Protein AF-A0A3D1EWN3-F1 (afdb_monomer)

Sequence (108 aa):
MIQNNSTKIVLPGQRLSFPREDVIVLIRTEMLDLEDENVILQDDRGVWEPSIDSLDLVSVVLKIEELLECKLPPENIIRRGGYASVAEGVEDMASKIEAKWYKLQKSK

Secondary structure (DSSP, 8-state):
-----------TT--PPP-HHHHHHHHHHHHHHHHHHHHTT--TT-----SB-TTHHHHHHHHHHHHHTS---GGGTSPTT-BSSHHHHHHHHHHHHHHHHHHHHH--

Radius of gyration: 16.51 Å; Cα contacts (8 Å, |Δi|>4): 83; chains: 1; bounding box: 38×45×44 Å

Solvent-accessible surface area (backbone atoms only — not comparable to full-atom values): 6688 Å² total; per-residue (Å²): 135,90,84,82,88,82,83,79,79,83,62,97,82,64,79,80,69,83,63,58,66,62,50,41,51,49,47,43,51,54,42,48,54,48,35,59,58,40,64,78,65,66,64,97,74,81,67,95,67,44,54,38,54,45,71,66,49,44,59,54,46,52,57,49,24,66,76,67,76,46,93,67,66,50,84,76,42,53,52,87,76,32,26,82,42,58,71,61,40,33,54,51,35,47,55,39,48,53,56,50,51,56,52,54,66,73,73,106

Structure (mmCIF, N/CA/C/O backbone):
data_AF-A0A3D1EWN3-F1
#
_entry.id   AF-A0A3D1EWN3-F1
#
loop_
_atom_site.group_PDB
_atom_site.id
_atom_site.type_symbol
_atom_site.label_atom_id
_atom_site.label_alt_id
_atom_site.label_comp_id
_atom_site.label_asym_id
_atom_site.label_entity_id
_atom_site.label_seq_id
_atom_site.pdbx_PDB_ins_code
_atom_site.Cartn_x
_atom_site.Cartn_y
_atom_site.Cartn_z
_atom_site.occupancy
_atom_site.B_iso_or_equiv
_atom_site.auth_seq_id
_atom_site.auth_comp_id
_atom_site.auth_asym_id
_atom_site.auth_atom_id
_atom_site.pdbx_PDB_model_num
ATOM 1 N N . MET A 1 1 ? -10.518 -38.295 -1.925 1.00 40.16 1 MET A N 1
ATOM 2 C CA . MET A 1 1 ? -9.410 -37.483 -1.386 1.00 40.16 1 MET A CA 1
ATOM 3 C C . MET A 1 1 ? -10.012 -36.233 -0.764 1.00 40.16 1 MET A C 1
ATOM 5 O O . MET A 1 1 ? -10.945 -35.679 -1.321 1.00 40.16 1 MET A O 1
ATOM 9 N N . ILE A 1 2 ? -9.551 -35.933 0.446 1.00 44.50 2 ILE A N 1
ATOM 10 C CA . ILE A 1 2 ? -9.954 -34.885 1.404 1.00 44.50 2 ILE A CA 1
ATOM 11 C C . ILE A 1 2 ? -9.497 -33.525 0.795 1.00 44.50 2 ILE A C 1
ATOM 13 O O . ILE A 1 2 ? -8.460 -33.532 0.143 1.00 44.50 2 ILE A O 1
ATOM 17 N N . GLN A 1 3 ? -10.179 -32.370 0.850 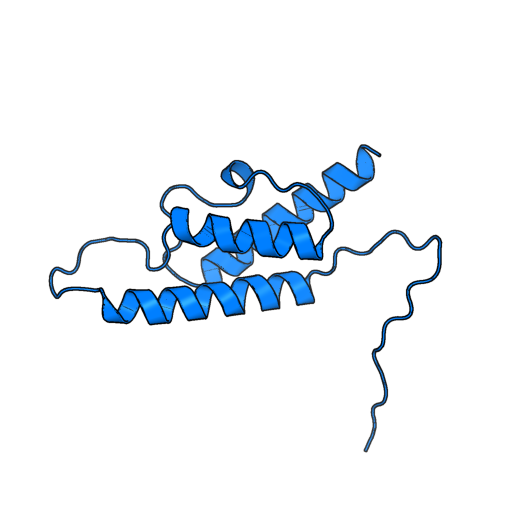1.00 40.09 3 GLN A N 1
ATOM 18 C CA . GLN A 1 3 ? -10.633 -31.593 2.014 1.00 40.09 3 GLN A CA 1
ATOM 19 C C . GLN A 1 3 ? -11.715 -30.555 1.649 1.00 40.09 3 GLN A C 1
ATOM 21 O O . GLN A 1 3 ? -11.658 -29.910 0.608 1.00 40.09 3 GLN A O 1
ATOM 26 N N . ASN A 1 4 ? -12.682 -30.405 2.561 1.00 42.03 4 ASN A N 1
ATOM 27 C CA . ASN A 1 4 ? -13.756 -29.413 2.557 1.00 42.03 4 ASN A CA 1
ATOM 28 C C . ASN A 1 4 ? -13.312 -28.073 3.173 1.00 42.03 4 ASN A C 1
ATOM 30 O O . ASN A 1 4 ? -12.576 -28.069 4.155 1.00 42.03 4 ASN A O 1
ATOM 34 N N . ASN A 1 5 ? -13.942 -26.999 2.681 1.00 47.59 5 ASN A N 1
ATOM 35 C CA . ASN A 1 5 ? -14.315 -25.745 3.352 1.00 47.59 5 ASN A CA 1
ATOM 36 C C . ASN A 1 5 ? -13.239 -24.828 3.961 1.00 47.59 5 ASN A C 1
ATOM 38 O O . ASN A 1 5 ? -12.593 -25.142 4.956 1.00 47.59 5 ASN A O 1
ATOM 42 N N . SER A 1 6 ? -13.259 -23.569 3.517 1.00 39.31 6 SER A N 1
ATOM 43 C CA . SER A 1 6 ? -12.969 -22.412 4.375 1.00 39.31 6 SER A CA 1
ATOM 44 C C . SER A 1 6 ? -13.809 -21.197 3.975 1.00 39.31 6 SER A C 1
ATOM 46 O O . SER A 1 6 ? -13.297 -20.123 3.689 1.00 39.31 6 SER A O 1
ATOM 48 N N . THR A 1 7 ? -15.135 -21.342 4.003 1.00 46.81 7 THR A N 1
ATOM 49 C CA . THR A 1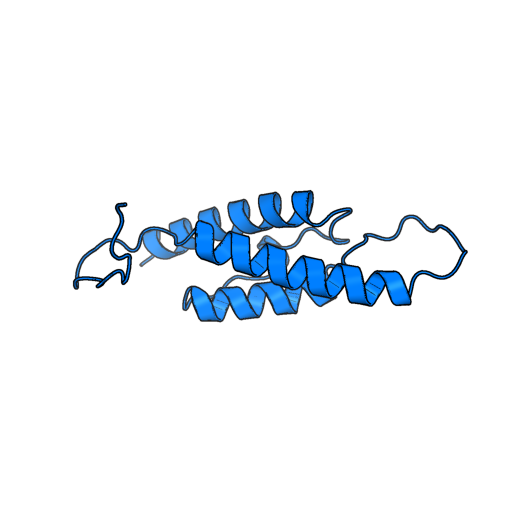 7 ? -16.008 -20.183 4.227 1.00 46.81 7 THR A CA 1
ATOM 50 C C . THR A 1 7 ? -15.907 -19.845 5.714 1.00 46.81 7 THR A C 1
ATOM 52 O O . THR A 1 7 ? -16.545 -20.488 6.548 1.00 46.81 7 THR A O 1
ATOM 55 N N . LYS A 1 8 ? -15.032 -18.900 6.076 1.00 49.53 8 LYS A N 1
ATOM 56 C CA . LYS A 1 8 ? -14.909 -18.415 7.457 1.00 49.53 8 LYS A CA 1
ATOM 57 C C . LYS A 1 8 ? -16.185 -17.660 7.836 1.00 49.53 8 LYS A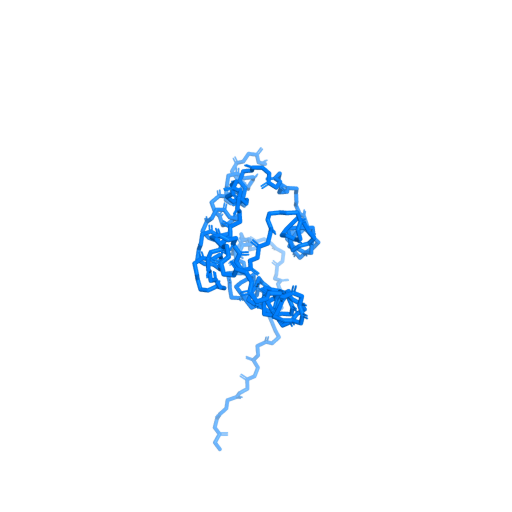 C 1
ATOM 59 O O . LYS A 1 8 ? -16.386 -16.518 7.443 1.00 49.53 8 LYS A O 1
ATOM 64 N N . ILE A 1 9 ? -17.048 -18.314 8.605 1.00 48.53 9 ILE A N 1
ATOM 65 C CA . ILE A 1 9 ? -18.180 -17.680 9.282 1.00 48.53 9 ILE A CA 1
ATOM 66 C C . ILE A 1 9 ? -17.600 -16.927 10.488 1.00 48.53 9 ILE A C 1
ATOM 68 O O . ILE A 1 9 ? -17.126 -17.557 11.434 1.00 48.53 9 ILE A O 1
ATOM 72 N N . VAL A 1 10 ? -17.576 -15.594 10.445 1.00 48.53 10 VAL A N 1
ATOM 73 C CA . VAL A 1 10 ? -17.089 -14.764 11.560 1.00 48.53 10 VAL A CA 1
ATOM 74 C C . VAL A 1 10 ? -18.208 -14.619 12.597 1.00 48.53 10 VAL A C 1
ATOM 76 O O . VAL A 1 10 ? -19.281 -14.101 12.297 1.00 48.53 10 VAL A O 1
ATOM 79 N N . LEU A 1 11 ? -17.970 -15.104 13.820 1.00 42.88 11 LEU A N 1
ATOM 80 C CA . LEU A 1 11 ? -18.885 -14.967 14.961 1.00 42.88 11 LEU A CA 1
ATOM 81 C C . LEU A 1 11 ? -18.715 -13.589 15.638 1.00 42.88 11 LEU A C 1
ATOM 83 O O . LEU A 1 11 ? -17.583 -13.103 15.739 1.00 42.88 11 LEU A O 1
ATOM 87 N N . PRO A 1 12 ? -19.789 -12.969 16.170 1.00 36.44 12 PRO A N 1
ATOM 88 C CA . PRO A 1 12 ? -19.694 -11.682 16.857 1.00 36.44 12 PRO A CA 1
ATOM 89 C C . PRO A 1 12 ? -18.886 -11.827 18.157 1.00 36.44 12 PRO A C 1
ATOM 91 O O . PRO A 1 12 ? -19.307 -12.511 19.087 1.00 36.44 12 PRO A O 1
ATOM 94 N N . GLY A 1 13 ? -17.709 -11.193 18.208 1.00 47.69 13 GLY A N 1
ATOM 95 C CA . GLY A 1 13 ? -16.822 -11.171 19.381 1.00 47.69 13 GLY A CA 1
ATOM 96 C C . GLY A 1 13 ? -15.429 -11.777 19.179 1.00 47.69 13 GLY A C 1
ATOM 97 O O . GLY A 1 13 ? -14.608 -11.714 20.095 1.00 47.69 13 GLY A O 1
ATOM 98 N N . GLN A 1 14 ? -15.107 -12.331 18.005 1.00 50.81 14 GLN A N 1
ATOM 99 C CA . GLN A 1 14 ? -13.716 -12.673 17.704 1.00 50.81 14 GLN A CA 1
ATOM 100 C C . GLN A 1 14 ? -12.915 -11.390 17.480 1.00 50.81 14 GLN A C 1
ATOM 102 O O . GLN A 1 14 ? -13.262 -10.578 16.623 1.00 50.81 14 GLN A O 1
ATOM 107 N N . ARG A 1 15 ? -11.822 -11.214 18.240 1.00 53.88 15 ARG A N 1
ATOM 108 C CA . ARG A 1 15 ? -10.743 -10.301 17.847 1.00 53.88 15 ARG A CA 1
ATOM 109 C C . ARG A 1 15 ? -10.416 -10.645 16.402 1.00 53.88 15 ARG A C 1
ATOM 111 O O . ARG A 1 15 ? -9.952 -11.756 16.153 1.00 53.88 15 ARG A O 1
ATOM 118 N N . LEU A 1 16 ? -10.727 -9.738 15.480 1.00 66.12 16 LEU A N 1
ATOM 119 C CA . LEU A 1 16 ? -10.392 -9.907 14.074 1.00 66.12 16 LEU A CA 1
ATOM 120 C C . LEU A 1 16 ? -8.898 -10.263 14.039 1.00 66.12 16 LEU A C 1
ATOM 122 O O . LEU A 1 16 ? -8.074 -9.579 14.633 1.00 66.12 16 LEU A O 1
ATOM 126 N N . SER A 1 17 ? -8.533 -11.424 13.516 1.00 79.62 17 SER A N 1
ATOM 127 C CA . SER A 1 17 ? -7.127 -11.689 13.225 1.00 79.62 17 SER A CA 1
ATOM 128 C C . SER A 1 17 ? -6.804 -10.922 11.954 1.00 79.62 17 SER A C 1
ATOM 130 O O . SER A 1 17 ? -7.617 -10.956 11.029 1.00 79.62 17 SER A O 1
ATOM 132 N N . PHE A 1 18 ? -5.651 -10.259 11.889 1.00 83.62 18 PHE A N 1
ATOM 133 C CA . PHE A 1 18 ? -5.232 -9.597 10.658 1.00 83.62 18 PHE A CA 1
ATOM 134 C C . PHE A 1 18 ? -5.258 -10.606 9.487 1.00 83.62 18 PHE A C 1
ATOM 136 O O . PHE A 1 18 ? -4.628 -11.665 9.605 1.00 83.62 18 PHE A O 1
ATOM 143 N N . PRO A 1 19 ? -5.992 -10.338 8.388 1.00 89.06 19 PRO A N 1
ATOM 144 C CA . PRO A 1 19 ? -6.104 -11.254 7.255 1.00 89.06 19 PRO A CA 1
ATOM 145 C C . PRO A 1 19 ? -4.840 -11.180 6.384 1.00 89.06 19 PRO A C 1
ATOM 147 O O . PRO A 1 19 ? -4.854 -10.684 5.261 1.00 89.06 19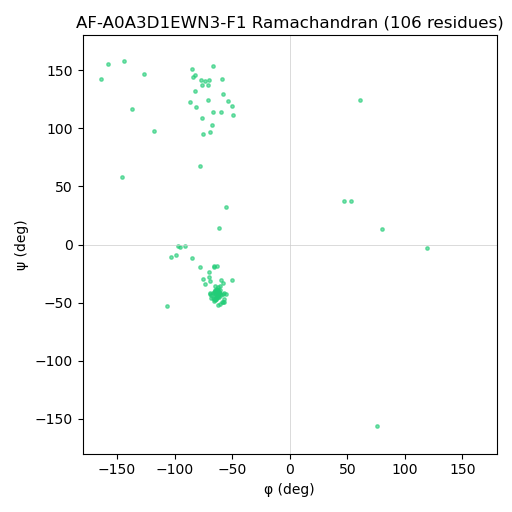 PRO A O 1
ATOM 150 N N . ARG A 1 20 ? -3.709 -11.644 6.934 1.00 89.62 20 ARG A N 1
ATOM 151 C CA . ARG A 1 20 ? -2.379 -11.493 6.321 1.00 89.62 20 ARG A CA 1
ATOM 152 C C . ARG A 1 20 ? -2.301 -12.088 4.921 1.00 89.62 20 ARG A C 1
ATOM 154 O O . ARG A 1 20 ? -1.697 -11.484 4.044 1.00 89.62 20 ARG A O 1
ATOM 161 N N . GLU A 1 21 ? -2.890 -13.261 4.725 1.00 89.06 21 GLU A N 1
ATOM 162 C CA . GLU A 1 21 ? -2.851 -13.966 3.444 1.00 89.06 21 GLU A CA 1
ATOM 163 C C . GLU A 1 21 ? -3.602 -13.194 2.355 1.00 89.06 21 GLU A C 1
ATOM 165 O O . GLU A 1 21 ? -3.028 -12.941 1.301 1.00 89.06 21 GLU A O 1
ATOM 170 N N . ASP A 1 22 ? -4.813 -12.713 2.651 1.00 88.88 22 ASP A N 1
ATOM 171 C CA . ASP A 1 22 ? -5.612 -11.913 1.714 1.00 88.88 22 ASP A CA 1
ATOM 172 C C . ASP A 1 22 ? -4.897 -10.604 1.346 1.00 88.88 22 ASP A C 1
ATOM 174 O O . ASP A 1 22 ? -4.845 -10.224 0.178 1.00 88.88 22 ASP A O 1
ATOM 178 N N . VAL A 1 23 ? -4.270 -9.944 2.328 1.00 90.75 23 VAL A N 1
ATOM 179 C CA . VAL A 1 23 ? -3.484 -8.722 2.095 1.00 90.75 23 VAL A CA 1
ATOM 180 C C . VAL A 1 23 ? -2.252 -9.004 1.232 1.00 90.75 23 VAL A C 1
ATOM 182 O O . VAL A 1 23 ? -1.984 -8.251 0.302 1.00 90.75 23 VAL A O 1
ATOM 185 N N . ILE A 1 24 ? -1.510 -10.084 1.494 1.00 91.56 24 ILE A N 1
ATOM 186 C CA . ILE A 1 24 ? -0.341 -10.467 0.684 1.00 91.56 24 ILE A CA 1
ATOM 187 C C . ILE A 1 24 ? -0.752 -10.789 -0.752 1.00 91.56 24 ILE A C 1
ATOM 189 O O . ILE A 1 24 ? -0.079 -10.355 -1.686 1.00 91.56 24 ILE A O 1
ATOM 193 N N . VAL A 1 25 ? -1.835 -11.550 -0.931 1.00 92.69 25 VAL A N 1
ATOM 194 C CA . VAL A 1 25 ? -2.359 -11.905 -2.254 1.00 92.69 25 VAL A CA 1
ATOM 195 C C . VAL A 1 25 ? -2.767 -10.648 -3.012 1.00 92.69 25 VAL A C 1
ATOM 197 O O . VAL A 1 25 ? -2.376 -10.500 -4.168 1.00 92.69 25 VAL A O 1
ATOM 200 N N . LEU A 1 26 ? -3.474 -9.722 -2.360 1.00 91.88 26 LEU A N 1
ATOM 201 C CA . LEU A 1 26 ? -3.878 -8.457 -2.967 1.00 91.88 26 LEU A CA 1
ATOM 202 C C . LEU A 1 26 ? -2.662 -7.608 -3.360 1.00 91.88 26 LEU A C 1
ATOM 204 O O . LEU A 1 26 ? -2.547 -7.246 -4.523 1.00 91.88 26 LEU A O 1
ATOM 208 N N . ILE A 1 27 ? -1.716 -7.360 -2.441 1.00 91.88 27 ILE A N 1
ATOM 209 C CA . ILE A 1 27 ? -0.507 -6.572 -2.750 1.00 91.88 27 ILE A CA 1
ATOM 210 C C . ILE A 1 27 ? 0.252 -7.201 -3.918 1.00 91.88 27 ILE A C 1
ATOM 212 O O . ILE A 1 27 ? 0.637 -6.501 -4.846 1.00 91.88 27 ILE A O 1
ATOM 216 N N . ARG A 1 28 ? 0.458 -8.523 -3.888 1.00 92.31 28 ARG A N 1
ATOM 217 C CA . ARG A 1 28 ? 1.201 -9.222 -4.938 1.00 92.31 28 ARG A CA 1
ATOM 218 C C . ARG A 1 28 ? 0.510 -9.112 -6.292 1.00 92.31 28 ARG A C 1
ATOM 220 O O . ARG A 1 28 ? 1.200 -8.878 -7.272 1.00 92.31 28 ARG A O 1
ATOM 227 N N . THR A 1 29 ? -0.803 -9.322 -6.337 1.00 90.94 29 THR A N 1
ATOM 228 C CA . THR A 1 29 ? -1.576 -9.281 -7.588 1.00 90.94 29 THR A CA 1
ATOM 229 C C . THR A 1 29 ? -1.463 -7.901 -8.219 1.00 90.94 29 THR A C 1
ATOM 231 O O . THR A 1 29 ? -1.016 -7.779 -9.349 1.00 90.94 29 THR A O 1
ATOM 234 N N . GLU A 1 30 ? -1.737 -6.861 -7.437 1.00 92.06 30 GLU A N 1
ATOM 235 C CA . GLU A 1 30 ? -1.698 -5.484 -7.922 1.00 92.06 30 GLU A CA 1
ATOM 236 C C . GLU A 1 30 ? -0.289 -5.054 -8.342 1.00 92.06 30 GLU A C 1
ATOM 238 O O . GLU A 1 30 ? -0.112 -4.393 -9.354 1.00 92.06 30 GLU A O 1
ATOM 243 N N . MET A 1 31 ? 0.741 -5.446 -7.589 1.00 89.62 31 MET A N 1
ATOM 244 C CA . MET A 1 31 ? 2.124 -5.121 -7.942 1.00 89.62 31 MET A CA 1
ATOM 245 C C . MET A 1 31 ? 2.618 -5.855 -9.194 1.00 89.62 31 MET A C 1
ATOM 247 O O . MET A 1 31 ? 3.455 -5.301 -9.898 1.00 89.62 31 MET A O 1
ATOM 251 N N . LEU A 1 32 ? 2.134 -7.072 -9.465 1.00 89.00 32 LEU A N 1
ATOM 252 C CA . LEU A 1 32 ? 2.437 -7.785 -10.710 1.00 89.00 32 LEU A CA 1
ATOM 253 C C . LEU A 1 32 ? 1.767 -7.108 -11.906 1.00 89.00 32 LEU A C 1
ATOM 255 O O . LEU A 1 32 ? 2.427 -6.912 -12.918 1.00 89.00 32 LEU A O 1
ATOM 259 N N . ASP A 1 33 ? 0.506 -6.695 -11.760 1.00 87.25 33 ASP A N 1
ATOM 260 C CA . ASP A 1 33 ? -0.202 -5.955 -12.809 1.00 87.25 33 ASP A CA 1
ATOM 261 C C . ASP A 1 33 ? 0.527 -4.634 -13.130 1.00 87.25 33 ASP A C 1
ATOM 263 O O . ASP A 1 33 ? 0.752 -4.311 -14.294 1.00 87.25 33 ASP A O 1
ATOM 267 N N . LEU A 1 34 ? 0.991 -3.911 -12.101 1.00 85.50 34 LEU A N 1
ATOM 268 C CA . LEU A 1 34 ? 1.795 -2.693 -12.266 1.00 85.50 34 LEU A CA 1
ATOM 269 C C . LEU A 1 34 ? 3.160 -2.957 -12.919 1.00 85.50 34 LEU A C 1
ATOM 271 O O . LEU A 1 34 ? 3.617 -2.166 -13.741 1.00 85.50 34 LEU A O 1
ATOM 275 N N . GLU A 1 35 ? 3.836 -4.047 -12.548 1.00 82.25 35 GLU A N 1
ATOM 276 C CA . GLU A 1 35 ? 5.121 -4.422 -13.146 1.00 82.25 35 GLU A CA 1
ATOM 277 C C . GLU A 1 35 ? 4.952 -4.767 -14.634 1.00 82.25 35 GLU A C 1
ATOM 279 O O . GLU A 1 35 ? 5.729 -4.281 -15.456 1.00 82.25 35 GLU A O 1
ATOM 284 N N . ASP A 1 36 ? 3.903 -5.508 -15.001 1.00 79.69 36 ASP A N 1
ATOM 285 C CA . ASP A 1 36 ? 3.578 -5.829 -16.395 1.00 79.69 36 ASP A CA 1
ATOM 286 C C . ASP A 1 36 ? 3.260 -4.567 -17.220 1.00 79.69 36 ASP A C 1
ATOM 288 O O . ASP A 1 36 ? 3.726 -4.435 -18.357 1.00 79.69 36 ASP A O 1
ATOM 292 N N . GLU A 1 37 ? 2.523 -3.604 -16.655 1.00 73.44 37 GLU A N 1
ATOM 293 C CA . GLU A 1 37 ? 2.256 -2.310 -17.301 1.00 73.44 37 GLU A CA 1
ATOM 294 C C . GLU A 1 37 ? 3.539 -1.479 -17.488 1.00 73.44 37 GLU A C 1
ATOM 296 O O . GLU A 1 37 ? 3.742 -0.874 -18.546 1.00 73.44 37 GLU A O 1
ATOM 301 N N . ASN A 1 38 ? 4.448 -1.500 -16.510 1.00 69.94 38 ASN A N 1
ATOM 302 C CA . ASN A 1 38 ? 5.708 -0.753 -16.556 1.00 69.94 38 ASN A CA 1
ATOM 303 C C . ASN A 1 38 ? 6.761 -1.384 -17.479 1.00 69.94 38 ASN A C 1
ATOM 305 O O . ASN A 1 38 ? 7.549 -0.658 -18.090 1.00 69.94 38 ASN A O 1
ATOM 309 N N . VAL A 1 39 ? 6.764 -2.711 -17.654 1.00 64.31 39 VAL A N 1
ATOM 310 C CA . VAL A 1 39 ? 7.637 -3.409 -18.621 1.00 64.31 39 VAL A CA 1
ATOM 311 C C . VAL A 1 39 ? 7.377 -2.935 -20.055 1.00 64.31 39 VAL A C 1
ATOM 313 O O . VAL A 1 39 ? 8.303 -2.881 -20.864 1.00 64.31 39 VAL A O 1
ATOM 316 N N . ILE A 1 40 ? 6.146 -2.528 -20.375 1.00 57.72 40 ILE A N 1
ATOM 317 C CA . ILE A 1 40 ? 5.792 -1.977 -21.693 1.00 57.72 40 ILE A CA 1
ATOM 318 C C . ILE A 1 40 ? 6.407 -0.577 -21.906 1.00 57.72 40 ILE A C 1
ATOM 320 O O . ILE A 1 40 ? 6.609 -0.161 -23.049 1.00 57.72 40 ILE A O 1
ATOM 324 N N . LEU A 1 41 ? 6.719 0.145 -20.826 1.00 56.00 41 LEU A N 1
ATOM 325 C CA . LEU A 1 41 ? 7.144 1.548 -20.845 1.00 56.00 41 LEU A CA 1
ATOM 326 C C . LEU A 1 41 ? 8.653 1.757 -20.656 1.00 56.00 41 LEU A C 1
ATOM 328 O O . LEU A 1 41 ? 9.126 2.876 -20.867 1.00 56.00 41 LEU A O 1
ATOM 332 N N . GLN A 1 42 ? 9.416 0.722 -20.2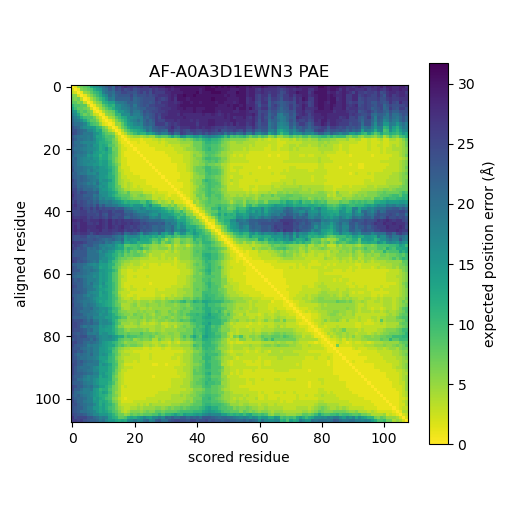83 1.00 55.75 42 GLN A N 1
ATOM 333 C CA . GLN A 1 42 ? 10.872 0.830 -20.154 1.00 55.75 42 GLN A CA 1
ATOM 334 C C . GLN A 1 42 ? 11.533 1.008 -21.529 1.00 55.75 42 GLN A C 1
ATOM 336 O O . GLN A 1 42 ? 11.799 0.046 -22.250 1.00 55.75 42 GLN A O 1
ATOM 341 N N . ASP A 1 43 ? 11.807 2.268 -21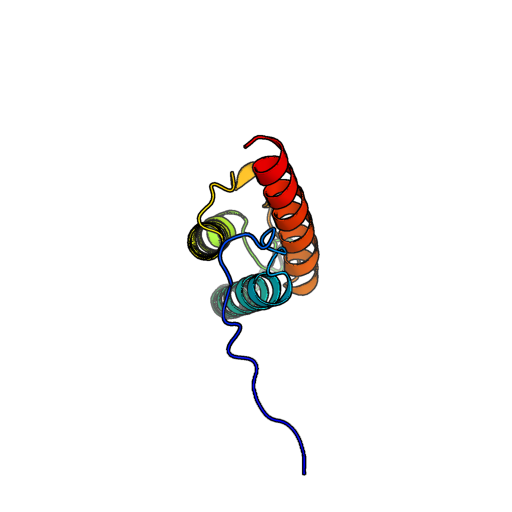.879 1.00 52.72 43 ASP A N 1
ATOM 342 C CA . ASP A 1 43 ? 12.705 2.632 -22.973 1.00 52.72 43 ASP A CA 1
ATOM 343 C C . ASP A 1 43 ? 14.153 2.219 -22.642 1.00 52.72 43 ASP A C 1
ATOM 345 O O . ASP A 1 43 ? 14.574 2.082 -21.491 1.00 52.72 43 ASP A O 1
ATOM 349 N N . ASP A 1 44 ? 14.915 1.993 -23.702 1.00 54.34 44 ASP A N 1
ATOM 350 C CA . ASP A 1 44 ? 16.253 1.412 -23.798 1.00 54.34 44 ASP A CA 1
ATOM 351 C C . ASP A 1 44 ? 17.378 2.188 -23.061 1.00 54.34 44 ASP A C 1
ATOM 353 O O . ASP A 1 44 ? 18.567 1.914 -23.255 1.00 54.34 44 ASP A O 1
ATOM 357 N N . ARG A 1 45 ? 17.046 3.139 -22.176 1.00 54.31 45 ARG A N 1
ATOM 358 C CA . ARG A 1 45 ? 18.009 4.000 -21.465 1.00 54.31 45 ARG A CA 1
ATOM 359 C C . ARG A 1 45 ? 18.510 3.493 -20.117 1.00 54.31 45 ARG A C 1
ATOM 361 O O . ARG A 1 45 ? 19.372 4.154 -19.540 1.00 54.31 45 ARG A O 1
ATOM 368 N N . GLY A 1 46 ? 18.051 2.340 -19.627 1.00 52.69 46 GLY A N 1
ATOM 369 C CA . GLY A 1 46 ? 18.696 1.634 -18.507 1.00 52.69 46 GLY A CA 1
ATOM 370 C C . GLY A 1 46 ? 18.912 2.484 -17.246 1.00 52.69 46 GLY A C 1
ATOM 371 O O . GLY A 1 46 ? 19.960 2.388 -16.602 1.00 52.69 46 GLY A O 1
ATOM 372 N N . VAL A 1 47 ? 17.960 3.359 -16.917 1.00 52.38 47 VAL A N 1
ATOM 373 C CA . VAL A 1 47 ? 18.041 4.208 -15.724 1.00 52.38 47 VAL A CA 1
ATOM 374 C C . VAL A 1 47 ? 17.533 3.428 -14.510 1.00 52.38 47 VAL A C 1
ATOM 376 O O . VAL A 1 47 ? 16.618 2.622 -14.615 1.00 52.38 47 VAL A O 1
ATOM 379 N N . TRP A 1 48 ? 18.170 3.680 -13.366 1.00 55.03 48 TRP A N 1
ATOM 380 C CA . TRP A 1 48 ? 17.944 3.186 -11.997 1.00 55.03 48 TRP A CA 1
ATOM 381 C C . TRP A 1 48 ? 16.519 3.407 -11.421 1.00 55.03 48 TRP A C 1
ATOM 383 O O . TRP A 1 48 ? 16.365 3.657 -10.225 1.00 55.03 48 TRP A O 1
ATOM 393 N N . GLU A 1 49 ? 15.477 3.382 -12.245 1.00 60.41 49 GLU A N 1
ATOM 394 C CA . GLU A 1 49 ? 14.105 3.608 -11.800 1.00 60.41 49 GLU A CA 1
ATOM 395 C C . GLU A 1 49 ? 13.536 2.360 -11.102 1.00 60.41 49 GLU A C 1
ATOM 397 O O . GLU A 1 49 ? 13.851 1.229 -11.488 1.00 60.41 49 GLU A O 1
ATOM 402 N N . PRO A 1 50 ? 12.751 2.539 -10.023 1.00 61.84 50 PRO A N 1
ATOM 403 C CA . PRO A 1 50 ? 12.061 1.432 -9.367 1.00 61.84 50 PRO A CA 1
ATOM 404 C C . PRO A 1 50 ? 11.131 0.743 -10.369 1.00 61.84 50 PRO A C 1
ATOM 406 O O . PRO A 1 50 ? 10.490 1.415 -11.173 1.00 61.84 50 PRO A O 1
ATOM 409 N N . SER A 1 51 ? 11.009 -0.585 -10.301 1.00 70.31 51 SER A N 1
ATOM 410 C CA . SER A 1 51 ? 10.070 -1.301 -11.177 1.00 70.31 51 SER A CA 1
ATOM 411 C C . SER A 1 51 ? 8.611 -0.947 -10.872 1.00 70.31 51 SER A C 1
ATOM 413 O O . SER A 1 51 ? 7.733 -1.146 -11.709 1.00 70.31 51 SER A O 1
ATOM 415 N N . ILE A 1 52 ? 8.355 -0.404 -9.676 1.00 79.38 52 ILE A N 1
ATOM 416 C CA . ILE A 1 52 ? 7.025 -0.021 -9.211 1.00 79.38 52 ILE A CA 1
ATOM 417 C C . ILE A 1 52 ? 7.102 1.341 -8.511 1.00 79.38 52 ILE A C 1
ATOM 419 O O . ILE A 1 52 ? 7.758 1.462 -7.466 1.00 79.38 52 ILE A O 1
ATOM 423 N N . ASP A 1 53 ? 6.425 2.358 -9.056 1.00 80.69 53 ASP A N 1
ATOM 424 C CA . ASP A 1 53 ? 6.399 3.708 -8.484 1.00 80.69 53 ASP A CA 1
ATOM 425 C C . ASP A 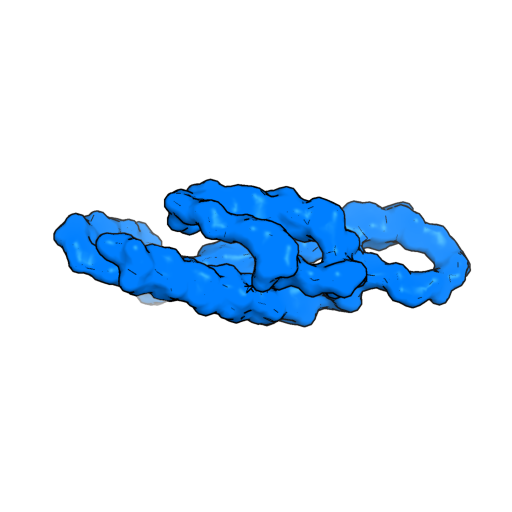1 53 ? 5.528 3.756 -7.216 1.00 80.69 53 ASP A C 1
ATOM 427 O O . ASP A 1 53 ? 4.449 3.174 -7.103 1.00 80.69 53 ASP A O 1
ATOM 431 N N . SER A 1 54 ? 6.006 4.519 -6.235 1.00 79.88 54 SER A N 1
ATOM 432 C CA . SER A 1 54 ? 5.248 4.944 -5.063 1.00 79.88 54 SER A CA 1
ATOM 433 C C . SER A 1 54 ? 3.881 5.567 -5.364 1.00 79.88 54 SER A C 1
ATOM 435 O O . SER A 1 54 ? 2.994 5.435 -4.522 1.00 79.88 54 SER A O 1
ATOM 437 N N . LEU A 1 55 ? 3.699 6.234 -6.510 1.00 82.06 55 LEU A N 1
ATOM 438 C CA . LEU A 1 55 ? 2.409 6.808 -6.900 1.00 82.06 55 LEU A CA 1
ATOM 439 C C . LEU A 1 55 ? 1.380 5.717 -7.214 1.00 82.06 55 LEU A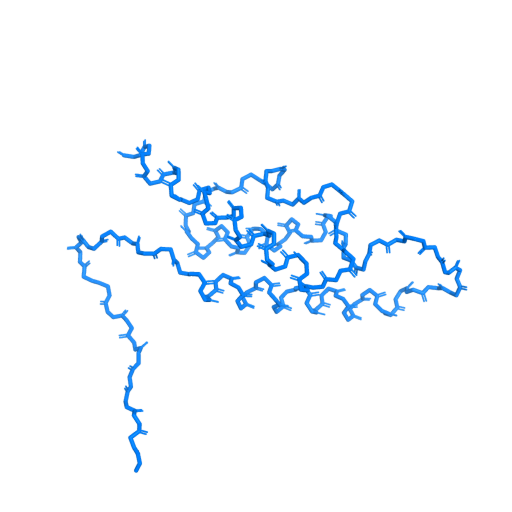 C 1
ATOM 441 O O . LEU A 1 55 ? 0.264 5.764 -6.693 1.00 82.06 55 LEU A O 1
ATOM 445 N N . ASP A 1 56 ? 1.775 4.706 -7.982 1.00 82.94 56 ASP A N 1
ATOM 446 C CA . ASP A 1 56 ? 0.907 3.583 -8.342 1.00 82.94 56 ASP A CA 1
ATOM 447 C C . ASP A 1 56 ? 0.519 2.770 -7.106 1.00 82.94 56 ASP A C 1
ATOM 449 O O . ASP A 1 56 ? -0.630 2.357 -6.932 1.00 82.94 56 ASP A O 1
ATOM 453 N N . LEU A 1 57 ? 1.450 2.648 -6.160 1.00 87.31 57 LEU A N 1
ATOM 454 C CA . LEU A 1 57 ? 1.246 1.942 -4.897 1.00 87.31 57 LEU A CA 1
ATOM 455 C C . LEU A 1 57 ? 0.215 2.601 -3.977 1.00 87.31 57 LEU A C 1
ATOM 457 O O . LEU A 1 57 ? -0.327 1.932 -3.095 1.00 87.31 57 LEU A O 1
ATOM 461 N N . VAL A 1 58 ? -0.112 3.883 -4.181 1.00 88.56 58 VAL A N 1
ATOM 462 C CA . VAL A 1 58 ? -1.214 4.531 -3.453 1.00 88.56 58 VAL A CA 1
ATOM 463 C C . VAL A 1 58 ? -2.540 3.841 -3.771 1.00 88.56 58 VAL A C 1
ATOM 465 O O . VAL A 1 58 ? -3.344 3.631 -2.862 1.00 88.56 58 VAL A O 1
ATOM 468 N N . SER A 1 59 ? -2.756 3.430 -5.025 1.00 88.38 59 SER A N 1
ATOM 469 C CA . SER A 1 59 ? -3.973 2.714 -5.426 1.00 88.38 59 SER A CA 1
ATOM 470 C C . SER A 1 59 ? -4.097 1.357 -4.720 1.00 88.38 59 SER A C 1
ATOM 472 O O . SER A 1 59 ? -5.172 1.002 -4.233 1.00 88.38 59 SER A O 1
ATOM 474 N N . VAL A 1 60 ? -2.970 0.657 -4.552 1.00 91.00 60 VAL A N 1
ATOM 475 C CA . VAL A 1 60 ? -2.880 -0.611 -3.817 1.00 91.00 60 VAL A CA 1
ATOM 476 C C . VAL A 1 60 ? -3.251 -0.412 -2.348 1.00 91.00 60 VAL A C 1
ATOM 478 O O . VAL A 1 60 ? -4.035 -1.181 -1.794 1.00 91.00 60 VAL A O 1
ATOM 481 N N . VAL A 1 61 ? -2.751 0.655 -1.712 1.00 90.69 61 VAL A N 1
ATOM 482 C CA . VAL A 1 61 ? -3.106 0.981 -0.321 1.00 90.69 61 VAL A CA 1
ATOM 483 C C . VAL A 1 61 ? -4.605 1.248 -0.175 1.00 90.69 61 VAL A C 1
ATOM 485 O O . VAL A 1 61 ? -5.200 0.752 0.779 1.00 90.69 61 VAL A O 1
ATOM 488 N N . LEU A 1 62 ? -5.232 1.959 -1.117 1.00 90.88 62 LEU A N 1
ATOM 489 C CA . LEU A 1 62 ? -6.676 2.228 -1.083 1.00 90.88 62 LEU A CA 1
ATOM 490 C C . LEU A 1 62 ? -7.513 0.943 -1.170 1.00 90.88 62 LEU A C 1
ATOM 492 O O . LEU A 1 62 ? -8.440 0.774 -0.381 1.00 90.88 62 LEU A O 1
ATOM 496 N N . LYS A 1 63 ? -7.151 -0.003 -2.045 1.00 89.56 63 LYS A N 1
ATOM 497 C CA . LYS A 1 63 ? -7.819 -1.318 -2.116 1.00 89.56 63 LYS A CA 1
ATOM 498 C C . LYS A 1 63 ? -7.696 -2.097 -0.800 1.00 89.56 63 LYS A C 1
ATOM 500 O O . LYS A 1 63 ? -8.626 -2.781 -0.376 1.00 89.56 63 LYS A O 1
ATOM 505 N N . ILE A 1 64 ? -6.562 -1.969 -0.110 1.00 90.81 64 ILE A N 1
ATOM 506 C CA . ILE A 1 64 ? -6.364 -2.599 1.201 1.00 90.81 64 ILE A CA 1
ATOM 507 C C . ILE A 1 64 ? -7.166 -1.884 2.301 1.00 90.81 64 ILE A C 1
ATOM 509 O O . ILE A 1 64 ? -7.656 -2.547 3.215 1.00 90.81 64 ILE A O 1
ATOM 513 N N . GLU A 1 65 ? -7.338 -0.558 2.232 1.00 90.44 65 GLU A N 1
ATOM 514 C CA . GLU A 1 65 ? -8.238 0.167 3.144 1.00 90.44 65 GLU A CA 1
ATOM 515 C C . GLU A 1 65 ? -9.673 -0.359 3.052 1.00 90.44 65 GLU A C 1
ATOM 517 O O . GLU A 1 65 ? -10.320 -0.535 4.085 1.00 90.44 65 GLU A O 1
ATOM 522 N N . GLU A 1 66 ? -10.154 -0.626 1.834 1.00 89.31 66 GLU A N 1
ATOM 523 C CA . GLU A 1 66 ? -11.474 -1.217 1.592 1.00 89.31 66 GLU A CA 1
ATOM 524 C C . GLU A 1 66 ? -11.572 -2.627 2.183 1.00 89.31 66 GLU A C 1
ATOM 526 O O . GLU A 1 66 ? -12.531 -2.927 2.890 1.00 89.31 66 GLU A O 1
ATOM 531 N N . LEU A 1 67 ? -10.547 -3.464 1.978 1.00 88.25 67 LEU A N 1
ATOM 532 C CA . LEU A 1 67 ? -10.491 -4.820 2.535 1.00 88.25 67 LEU A CA 1
ATOM 533 C C . LEU A 1 67 ? -10.495 -4.835 4.073 1.00 88.25 67 LEU A C 1
ATOM 535 O O . LEU A 1 67 ? -11.104 -5.706 4.691 1.00 88.25 67 LEU A O 1
ATOM 539 N N . LEU A 1 68 ? -9.773 -3.905 4.702 1.00 86.38 68 LEU A N 1
ATOM 540 C CA . LEU A 1 68 ? -9.590 -3.867 6.157 1.00 86.38 68 LEU A CA 1
ATOM 541 C C . LEU A 1 68 ? -10.580 -2.946 6.879 1.00 86.38 68 LEU A C 1
ATOM 543 O O . LEU A 1 68 ? -10.501 -2.831 8.107 1.00 86.38 68 LEU A O 1
ATOM 547 N N . GLU A 1 69 ? -11.445 -2.258 6.133 1.00 86.94 69 GLU A N 1
ATOM 548 C CA . GLU A 1 69 ? -12.387 -1.243 6.616 1.00 86.94 69 GLU A CA 1
ATOM 549 C C . GLU A 1 69 ? -11.722 -0.215 7.559 1.00 86.94 69 GLU A C 1
ATOM 551 O O . GLU A 1 69 ? -12.281 0.211 8.577 1.00 86.94 69 GLU A O 1
ATOM 556 N N . CYS A 1 70 ? -10.475 0.167 7.262 1.00 85.19 70 CYS A N 1
ATOM 557 C CA . CYS A 1 70 ? -9.700 1.081 8.098 1.00 85.19 70 CYS A CA 1
ATOM 558 C C . CYS A 1 70 ? -8.805 2.010 7.278 1.00 85.19 70 CYS A C 1
ATOM 560 O O . CYS A 1 70 ? -8.454 1.721 6.140 1.00 85.19 70 CYS A O 1
ATOM 562 N N . LYS A 1 71 ? -8.430 3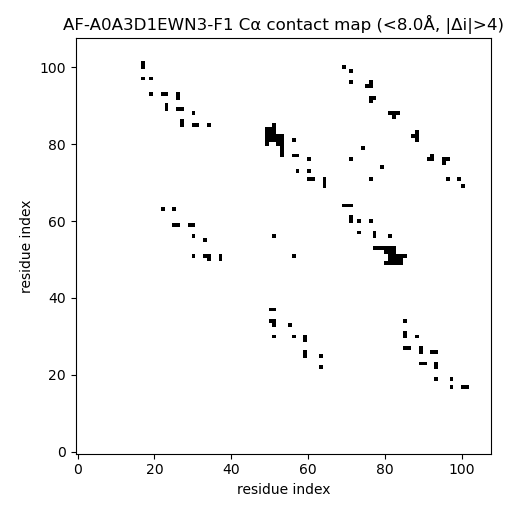.144 7.881 1.00 87.81 71 LYS A N 1
ATOM 563 C CA . LYS A 1 71 ? -7.588 4.147 7.227 1.00 87.81 71 LYS A CA 1
ATOM 564 C C . LYS A 1 71 ? -6.104 3.845 7.407 1.00 87.81 71 LYS A C 1
ATOM 566 O O . LYS A 1 71 ? -5.600 3.775 8.533 1.00 87.81 71 LYS A O 1
ATOM 571 N N . LEU A 1 72 ? -5.410 3.709 6.286 1.00 87.12 72 LEU A N 1
ATOM 572 C CA . LEU A 1 72 ? -3.996 3.417 6.150 1.00 87.12 72 LEU A CA 1
ATOM 573 C C . LEU A 1 72 ? -3.312 4.592 5.437 1.00 87.12 72 LEU A C 1
ATOM 575 O O . LEU A 1 72 ? -3.327 4.657 4.214 1.00 87.12 72 LEU A O 1
ATOM 579 N N . PRO A 1 73 ? -2.686 5.520 6.181 1.00 86.31 73 PRO A N 1
ATOM 580 C CA . PRO A 1 73 ? -1.952 6.630 5.579 1.00 86.31 73 PRO A CA 1
ATOM 581 C C . PRO A 1 73 ? -0.818 6.103 4.674 1.00 86.31 73 PRO A C 1
ATOM 583 O O . PRO A 1 73 ? 0.119 5.492 5.214 1.00 86.31 73 PRO A O 1
ATOM 586 N N . PRO A 1 74 ? -0.877 6.311 3.342 1.00 82.94 74 PRO A N 1
ATOM 587 C CA . PRO A 1 74 ? 0.060 5.718 2.388 1.00 82.94 74 PRO A CA 1
ATOM 588 C C . PRO A 1 74 ? 1.517 6.083 2.674 1.00 82.94 74 PRO A C 1
ATOM 590 O O . PRO A 1 74 ? 2.401 5.247 2.521 1.00 82.94 74 PRO A O 1
ATOM 593 N N . GLU A 1 75 ? 1.771 7.285 3.193 1.00 83.38 75 GLU A N 1
ATOM 594 C CA . GLU A 1 75 ? 3.103 7.788 3.540 1.00 83.38 75 GLU A CA 1
ATOM 595 C C . GLU A 1 75 ? 3.808 6.986 4.647 1.00 83.38 75 GLU A C 1
ATOM 597 O O . GLU A 1 75 ? 5.025 7.065 4.797 1.00 83.38 75 GLU A O 1
ATOM 602 N N . ASN A 1 76 ? 3.053 6.207 5.428 1.00 84.06 76 ASN A N 1
ATOM 603 C CA . ASN A 1 76 ? 3.592 5.334 6.473 1.00 84.06 76 ASN A CA 1
ATOM 604 C C . ASN A 1 76 ? 3.716 3.870 6.027 1.00 84.06 76 ASN A C 1
ATOM 606 O O . ASN A 1 76 ? 4.266 3.052 6.768 1.00 84.06 76 ASN A O 1
ATOM 610 N N . ILE A 1 77 ? 3.171 3.535 4.857 1.00 87.12 77 ILE A N 1
ATOM 611 C CA . ILE A 1 77 ? 3.134 2.179 4.309 1.00 87.12 77 ILE A CA 1
ATOM 612 C C . ILE A 1 77 ? 4.139 2.064 3.162 1.00 87.12 77 ILE A C 1
ATOM 614 O O . ILE A 1 77 ? 5.032 1.221 3.202 1.00 87.12 77 ILE A O 1
ATOM 618 N N . ILE A 1 78 ? 4.053 2.965 2.190 1.00 87.50 78 ILE A N 1
ATOM 619 C CA . ILE A 1 78 ? 4.844 2.940 0.964 1.00 87.50 78 ILE A CA 1
ATOM 620 C C . ILE A 1 78 ? 6.217 3.558 1.225 1.00 87.50 78 ILE A C 1
ATOM 622 O O . ILE A 1 78 ? 6.343 4.639 1.807 1.00 87.50 78 ILE A O 1
ATOM 626 N N . ARG A 1 79 ? 7.278 2.879 0.786 1.00 86.50 79 ARG A N 1
ATOM 627 C CA . ARG A 1 79 ? 8.625 3.455 0.799 1.00 86.50 79 ARG A CA 1
ATOM 628 C C . ARG A 1 79 ? 8.745 4.554 -0.263 1.00 86.50 79 ARG A C 1
ATOM 630 O O . ARG A 1 79 ? 8.327 4.388 -1.405 1.00 86.50 79 ARG A O 1
ATOM 637 N N . ARG A 1 80 ? 9.379 5.674 0.098 1.00 81.00 80 ARG A N 1
ATOM 638 C CA . ARG A 1 80 ? 9.688 6.751 -0.853 1.00 81.00 80 ARG A CA 1
ATOM 639 C C . ARG A 1 80 ? 10.545 6.213 -2.004 1.00 81.00 80 ARG A C 1
ATOM 641 O O . ARG A 1 80 ? 11.583 5.611 -1.745 1.00 81.00 80 ARG A O 1
ATOM 648 N N . GLY A 1 81 ? 10.128 6.486 -3.239 1.00 75.12 81 GLY A N 1
ATOM 649 C CA . GLY A 1 81 ? 10.815 6.002 -4.439 1.00 75.12 81 GLY A CA 1
ATOM 650 C C . GLY A 1 81 ? 10.497 4.550 -4.800 1.00 75.12 81 GLY A C 1
ATOM 651 O O . GLY A 1 81 ? 11.217 3.985 -5.607 1.00 75.12 81 GLY A O 1
ATOM 652 N N . GLY A 1 82 ? 9.462 3.943 -4.208 1.00 85.31 82 GLY A N 1
ATOM 653 C CA . GLY A 1 82 ? 8.934 2.655 -4.656 1.00 85.31 82 GLY A CA 1
ATOM 654 C C . GLY A 1 82 ? 9.782 1.435 -4.282 1.00 85.31 82 GLY A C 1
ATOM 655 O O . GLY A 1 82 ? 10.544 1.437 -3.300 1.00 85.31 82 GLY A O 1
ATOM 656 N N . TYR A 1 83 ? 9.613 0.366 -5.061 1.00 86.88 83 TYR A N 1
ATOM 657 C CA . TYR A 1 83 ? 10.264 -0.929 -4.849 1.00 86.88 83 TYR A CA 1
ATOM 658 C C . TYR A 1 83 ? 10.991 -1.406 -6.104 1.00 86.88 83 TYR A C 1
ATOM 660 O O . TYR A 1 83 ? 10.567 -1.128 -7.221 1.00 86.88 83 TYR A O 1
ATOM 668 N N . ALA A 1 84 ? 12.103 -2.119 -5.903 1.00 83.75 84 ALA A N 1
ATOM 669 C CA . ALA A 1 84 ? 12.888 -2.685 -7.001 1.00 83.75 84 ALA A CA 1
ATOM 670 C C . ALA A 1 84 ? 12.356 -4.054 -7.462 1.00 83.75 84 ALA A C 1
ATOM 672 O O . ALA A 1 84 ? 12.821 -4.593 -8.460 1.00 83.75 84 ALA A O 1
ATOM 673 N N . SER A 1 85 ? 11.444 -4.654 -6.691 1.00 84.50 85 SER A N 1
ATOM 674 C CA . SER A 1 85 ? 10.766 -5.902 -7.038 1.00 84.50 85 SER A CA 1
ATOM 675 C C . SER A 1 85 ? 9.448 -6.038 -6.279 1.00 84.50 85 SER A C 1
ATOM 677 O O . SER A 1 85 ? 9.308 -5.532 -5.158 1.00 84.50 85 SER A O 1
ATOM 679 N N . VAL A 1 86 ? 8.522 -6.818 -6.838 1.00 87.62 86 VAL A N 1
ATOM 680 C CA . VAL A 1 86 ? 7.268 -7.209 -6.174 1.00 87.62 86 VAL A CA 1
ATOM 681 C C . VAL A 1 86 ? 7.530 -7.875 -4.820 1.00 87.62 86 VAL A C 1
ATOM 683 O O . VAL A 1 86 ? 6.859 -7.575 -3.837 1.00 87.62 86 VAL A O 1
ATOM 686 N N . ALA A 1 87 ? 8.521 -8.769 -4.733 1.00 88.12 87 ALA A N 1
ATOM 687 C CA . ALA A 1 87 ? 8.809 -9.507 -3.501 1.00 88.12 87 ALA A CA 1
ATOM 688 C C . ALA A 1 87 ? 9.200 -8.578 -2.339 1.00 88.12 87 ALA A C 1
ATOM 690 O O . ALA A 1 87 ? 8.732 -8.764 -1.215 1.00 88.12 87 ALA A O 1
ATOM 691 N N . GLU A 1 88 ? 10.024 -7.565 -2.622 1.00 88.88 88 GLU A N 1
ATOM 692 C CA . GLU A 1 88 ? 10.414 -6.549 -1.643 1.00 88.88 88 GLU A CA 1
ATOM 693 C C . GLU A 1 88 ? 9.204 -5.725 -1.179 1.00 88.88 88 GLU A C 1
ATOM 695 O O . GLU A 1 88 ? 9.013 -5.532 0.024 1.00 88.88 88 GLU A O 1
ATOM 700 N N . GLY A 1 89 ? 8.371 -5.270 -2.121 1.00 88.88 89 GLY A N 1
ATOM 701 C CA . GLY A 1 89 ? 7.197 -4.460 -1.805 1.00 88.88 89 GLY A CA 1
ATOM 702 C C . GLY A 1 89 ? 6.131 -5.215 -1.021 1.00 88.88 89 GLY A C 1
ATOM 703 O O . GLY A 1 89 ? 5.615 -4.688 -0.038 1.00 88.88 89 GLY A O 1
ATOM 704 N N . VAL A 1 90 ? 5.862 -6.472 -1.382 1.00 92.31 90 VAL A N 1
ATOM 705 C CA . VAL A 1 90 ? 4.912 -7.336 -0.666 1.00 92.31 90 VAL A CA 1
ATOM 706 C C . VAL A 1 90 ? 5.308 -7.494 0.799 1.00 92.31 90 VAL A C 1
ATOM 708 O O . VAL A 1 90 ? 4.466 -7.306 1.677 1.00 92.31 90 VAL A O 1
ATOM 711 N N . GLU A 1 91 ? 6.571 -7.817 1.080 1.00 92.19 91 GLU A N 1
ATOM 712 C CA . GLU A 1 91 ? 7.027 -8.041 2.455 1.00 92.19 91 GLU A CA 1
ATOM 713 C C . GLU A 1 91 ? 6.992 -6.748 3.285 1.00 92.19 91 GLU A C 1
ATOM 715 O O . GLU A 1 91 ? 6.464 -6.739 4.402 1.00 92.19 91 GLU A O 1
ATOM 720 N N . ASP A 1 92 ? 7.502 -5.641 2.734 1.00 92.75 92 ASP A N 1
ATOM 721 C CA . ASP A 1 92 ? 7.548 -4.349 3.426 1.00 92.75 92 ASP A CA 1
ATOM 722 C C . ASP A 1 92 ? 6.139 -3.790 3.688 1.00 92.75 92 ASP A C 1
ATOM 724 O O . ASP A 1 92 ? 5.807 -3.432 4.826 1.00 92.75 92 ASP A O 1
ATOM 728 N N . MET A 1 93 ? 5.277 -3.767 2.665 1.00 92.81 93 MET A N 1
ATOM 729 C CA . MET A 1 93 ? 3.910 -3.263 2.796 1.00 92.81 93 MET A CA 1
ATOM 730 C C . MET A 1 93 ? 3.083 -4.137 3.738 1.00 92.81 93 MET A C 1
ATOM 732 O O . MET A 1 93 ? 2.462 -3.599 4.655 1.00 92.81 93 MET A O 1
ATOM 736 N N . ALA A 1 94 ? 3.102 -5.467 3.587 1.00 92.38 94 ALA A N 1
ATOM 737 C CA . ALA A 1 94 ? 2.314 -6.356 4.444 1.00 92.38 94 ALA A CA 1
ATOM 738 C C . ALA A 1 94 ? 2.701 -6.209 5.922 1.00 92.38 94 ALA A C 1
ATOM 740 O O . ALA A 1 94 ? 1.831 -6.110 6.790 1.00 92.38 94 ALA A O 1
ATOM 741 N N . SER A 1 95 ? 4.001 -6.134 6.218 1.00 92.56 95 SER A N 1
ATOM 742 C CA . SER A 1 95 ? 4.505 -5.963 7.584 1.00 92.56 95 SER A CA 1
ATOM 743 C C . SER A 1 95 ? 4.119 -4.607 8.193 1.00 92.56 95 SER A C 1
ATOM 745 O O . SER A 1 95 ? 3.705 -4.541 9.357 1.00 92.56 95 SER A O 1
ATOM 747 N N . LYS A 1 96 ? 4.171 -3.515 7.420 1.00 93.50 96 LYS A N 1
ATOM 748 C CA . LYS A 1 96 ? 3.741 -2.184 7.886 1.00 93.50 96 LYS A CA 1
ATOM 749 C C . LYS A 1 96 ? 2.232 -2.084 8.085 1.00 93.50 96 LYS A C 1
ATOM 751 O O . LYS A 1 96 ? 1.786 -1.506 9.082 1.00 93.50 96 LYS A O 1
ATOM 756 N N . ILE A 1 97 ? 1.452 -2.656 7.170 1.00 92.75 97 ILE A N 1
ATOM 757 C CA . ILE A 1 97 ? -0.013 -2.672 7.236 1.00 92.75 97 ILE A CA 1
ATOM 758 C C . ILE A 1 97 ? -0.467 -3.468 8.455 1.00 92.75 97 ILE A C 1
ATOM 760 O O . ILE A 1 97 ? -1.266 -2.961 9.240 1.00 92.75 97 ILE A O 1
ATOM 764 N N . GLU A 1 98 ? 0.099 -4.654 8.680 1.00 91.81 98 GLU A N 1
ATOM 765 C CA . GLU A 1 98 ? -0.198 -5.470 9.858 1.00 91.81 98 GLU A CA 1
ATOM 766 C C . GLU A 1 98 ? 0.092 -4.707 11.159 1.00 91.81 98 GLU A C 1
ATOM 768 O O . GLU A 1 98 ? -0.762 -4.601 12.047 1.00 91.81 98 GLU A O 1
ATOM 773 N N . ALA A 1 99 ? 1.277 -4.097 11.260 1.00 90.56 99 ALA A N 1
ATOM 774 C CA . ALA A 1 99 ? 1.655 -3.310 12.428 1.00 90.56 99 ALA A CA 1
ATOM 775 C C . ALA A 1 99 ? 0.711 -2.117 12.658 1.00 90.56 99 ALA A C 1
ATOM 777 O O . ALA A 1 99 ? 0.370 -1.801 13.805 1.00 90.56 99 ALA A O 1
ATOM 778 N N . LYS A 1 100 ? 0.277 -1.442 11.586 1.00 90.12 100 LYS A N 1
ATOM 779 C CA . LYS A 1 100 ? -0.668 -0.321 11.662 1.00 90.12 100 LYS A CA 1
ATOM 780 C C . LYS A 1 100 ? -2.057 -0.793 12.081 1.00 90.12 100 LYS A C 1
ATOM 782 O O . LYS A 1 100 ? -2.655 -0.176 12.962 1.00 90.12 100 LYS A O 1
ATOM 787 N N . TRP A 1 101 ? -2.529 -1.898 11.518 1.00 88.69 101 TRP A N 1
ATOM 788 C CA . TRP A 1 101 ? -3.818 -2.497 11.835 1.00 88.69 101 TRP A CA 1
ATOM 789 C C . TRP A 1 101 ? -3.910 -2.849 13.326 1.00 88.69 101 TRP A C 1
ATOM 791 O O . TRP A 1 101 ? -4.820 -2.385 14.014 1.00 88.69 101 TRP A O 1
ATOM 801 N N . TYR A 1 102 ? -2.903 -3.530 13.887 1.00 87.75 102 TYR A N 1
ATOM 802 C CA . TYR A 1 102 ? -2.872 -3.819 15.327 1.00 87.75 102 TYR A CA 1
ATOM 803 C C . TYR A 1 102 ? -2.822 -2.562 16.202 1.00 87.75 102 TYR A C 1
ATOM 805 O O . TYR A 1 102 ? -3.420 -2.545 17.280 1.00 87.75 102 TYR A O 1
ATOM 813 N N . LYS A 1 103 ? -2.117 -1.505 15.775 1.00 87.62 103 LYS A N 1
ATOM 814 C CA . LYS A 1 103 ? -2.112 -0.221 16.496 1.00 87.62 103 LYS A CA 1
ATOM 815 C C . LYS A 1 103 ? -3.510 0.399 16.532 1.00 87.62 103 LYS A C 1
ATOM 817 O O . LYS A 1 103 ? -3.932 0.835 17.595 1.00 87.62 103 LYS A O 1
ATOM 822 N N . LEU A 1 104 ? -4.240 0.384 15.415 1.00 84.12 104 LEU A N 1
ATOM 823 C CA . LEU A 1 104 ? -5.605 0.915 15.339 1.00 84.12 104 LEU A CA 1
ATOM 824 C C . LEU A 1 104 ? -6.584 0.138 16.229 1.00 84.12 104 LEU A C 1
ATOM 826 O O . LEU A 1 104 ? -7.415 0.753 16.889 1.00 84.12 104 LEU A O 1
ATOM 830 N N . GLN A 1 105 ? -6.455 -1.189 16.305 1.00 81.38 105 GLN A N 1
ATOM 831 C CA . GLN A 1 105 ? -7.302 -2.017 17.175 1.00 81.38 105 GLN A CA 1
ATOM 832 C C . GLN A 1 105 ? -7.014 -1.822 18.669 1.00 81.38 105 GLN A C 1
ATOM 834 O O . GLN A 1 105 ? -7.902 -2.018 19.487 1.00 81.38 105 GLN A O 1
ATOM 839 N N . LYS A 1 106 ? -5.784 -1.443 19.045 1.00 74.81 106 LYS A N 1
ATOM 840 C CA . LYS A 1 106 ? -5.427 -1.121 20.441 1.00 74.81 106 LYS A CA 1
ATOM 841 C C . LYS A 1 106 ? -5.895 0.266 20.887 1.00 74.81 106 LYS A C 1
ATOM 843 O O . LYS A 1 106 ? -5.905 0.532 22.084 1.00 74.81 106 LYS A O 1
ATOM 848 N N . SER A 1 107 ? -6.193 1.155 19.942 1.00 62.75 107 SER A N 1
ATOM 849 C CA . SER A 1 107 ? -6.645 2.525 20.210 1.00 62.75 107 SER A CA 1
ATOM 850 C C . SER A 1 107 ? -8.168 2.694 20.155 1.00 62.75 107 SER A C 1
ATOM 852 O O . SER A 1 107 ? -8.640 3.806 20.384 1.00 62.75 107 SER A O 1
ATOM 854 N N . LYS A 1 108 ? -8.916 1.627 19.849 1.00 53.84 108 LYS A N 1
ATOM 855 C CA . LYS A 1 108 ? -10.376 1.548 19.994 1.00 53.84 108 LYS A CA 1
ATOM 856 C C . LYS A 1 108 ? -10.736 0.943 21.346 1.00 53.84 108 LYS A C 1
ATOM 858 O O . LYS A 1 108 ? -11.753 1.396 21.909 1.00 53.84 108 LYS A O 1
#

pLDDT: mean 76.94, std 16.99, range [36.44, 93.5]

Nearest PDB structures (foldseek):
  7qv0-assembly1_F-2  TM=4.912E-01  e=3.242E-01  Candidatus Scalindua brodae
  1uk5-assembly1_A  TM=2.399E-01  e=6.336E+00  Mus musculus
  6hki-assembly1_A  TM=2.701E-01  e=6.724E+00  Homo sapiens
  6feh-assembly1_A  TM=1.835E-01  e=7.573E+00  Homo sapiens

Foldseek 3Di:
DDDDDDPPDDDPPDPDDPPLVVLLVLLLVQLVVQLVVQVVVDDPPPDPAASHALVSCVVSQVVVCVVLVHDDDSVQQADHRGHNDSVVSSVRNSVSVNVVSVVVVVVD

Mean predicted aligned error: 9.96 Å